Protein AF-A0A7V8ZD39-F1 (afdb_monomer)

Foldseek 3Di:
DDCVVPFDWDKDAPPPDCPPPPDNQKIKIKGKWFQDPPDKDKDKWFQFQAQWKKKWKAAPVRHTQWMDIQCQFDFDPPAWSLNDPPTDSPTPHGMGMAMEHLDDQDPDHDRNYIYQQADPVRHGRRMMMMMIMGGHQDPPDDNRRPMD

Secondary structure (DSSP, 8-state):
---TT--PPEEESTTT--SS---TTEEEEEEEE---TT-EEEEEEE--SEEEEEEEEEETTS-EEEEEEGGGPPPPTT---TTSTT--TT-S--EEEEEEESSPPPSSPPTTEEE-SB-TTSPBPS-EEEEEEEEEEPTT--TTSS--

Sequence (148 aa):
MDTTCAFSLTRFDTTTTNVLALDTSAVYWTGTYVPVPGTRIRIQGQFPHARYMSFNTYNTIGRPIDSIADFQIKPEGGSTNPFLPGANRRAASRNYTVFIEFGPKPAKPKPNTIYAGTSEDGSPSPAGIFWYRVYVPDAGGDRKGNVP

Solvent-accessible surface area (backbone atoms only — not comparable to full-atom values): 8485 Å² total; per-residue (Å²): 131,90,59,92,83,61,80,69,65,49,69,34,28,85,87,72,50,60,86,88,51,86,50,77,54,37,35,36,37,32,35,76,50,65,56,46,82,97,48,66,50,78,47,74,51,52,71,47,43,46,76,44,43,36,44,37,34,20,40,83,88,68,48,78,62,33,63,50,46,51,72,69,42,61,41,36,92,91,27,46,48,49,70,40,92,92,40,61,72,79,52,85,47,22,37,34,62,39,35,42,37,35,44,73,76,56,99,73,69,60,85,37,51,32,39,55,16,33,43,96,88,67,47,74,29,81,37,30,35,40,37,41,40,37,31,47,44,45,89,94,49,48,84,63,14,74,46,137

Radius of gyration: 15.7 Å; Cα contacts (8 Å, |Δi|>4): 317; chains: 1; bounding box: 40×35×40 Å

Nearest PDB structures (foldseek):
  8a19-assembly1_A  TM=5.327E-01  e=2.190E-01  synthetic construct
  3c12-assembly1_A-2  TM=4.960E-01  e=2.190E-01  Xanthomonas campestris pv. campestris
  6qfk-assembly1_A  TM=5.028E-01  e=2.782E-01  Bifidobacterium longum
  2zxq-assembly1_A  TM=4.626E-01  e=3.135E-01  Bifidobacterium longum
  6nob-assembly1_A  TM=7.000E-01  e=5.207E+00  Bifidobacterium adolescentis ATCC 15703

Structure (mmCIF, N/CA/C/O backbone):
data_AF-A0A7V8ZD39-F1
#
_entry.id   AF-A0A7V8ZD39-F1
#
loop_
_atom_site.group_PDB
_atom_site.id
_atom_site.type_symbol
_atom_site.label_atom_id
_atom_site.label_alt_id
_atom_site.label_comp_id
_atom_site.label_asym_id
_atom_site.label_entity_id
_atom_site.label_seq_id
_atom_site.pdbx_PDB_ins_code
_atom_site.Cartn_x
_atom_site.Cartn_y
_atom_site.Cartn_z
_atom_site.occupancy
_atom_site.B_iso_or_equiv
_atom_site.auth_seq_id
_atom_site.auth_comp_id
_atom_site.auth_asym_id
_atom_site.auth_atom_id
_atom_site.pdbx_PDB_model_num
ATOM 1 N N . MET A 1 1 ? -6.762 23.954 -11.016 1.00 46.41 1 MET A N 1
ATOM 2 C CA . MET A 1 1 ? -5.928 23.102 -10.143 1.00 46.41 1 MET A CA 1
ATOM 3 C C . MET A 1 1 ? -5.026 22.289 -11.048 1.00 46.41 1 MET A C 1
ATOM 5 O O . MET A 1 1 ? -5.530 21.758 -12.027 1.00 46.41 1 MET A O 1
ATOM 9 N N . ASP A 1 2 ? -3.726 22.269 -10.774 1.00 36.94 2 ASP A N 1
ATOM 10 C CA . ASP A 1 2 ? -2.759 21.471 -11.529 1.00 36.94 2 ASP A CA 1
ATOM 11 C C . ASP A 1 2 ? -2.952 19.983 -11.190 1.00 36.94 2 ASP A C 1
ATOM 13 O O . ASP A 1 2 ? -2.788 19.572 -10.042 1.00 36.94 2 ASP A O 1
ATOM 17 N N . THR A 1 3 ? -3.376 19.190 -12.175 1.00 47.12 3 THR A N 1
ATOM 18 C CA . THR A 1 3 ? -3.616 17.744 -12.051 1.00 47.12 3 THR A CA 1
ATOM 19 C C . THR A 1 3 ? -2.435 16.906 -12.540 1.00 47.12 3 THR A C 1
ATOM 21 O O . THR A 1 3 ? -2.563 15.689 -12.635 1.00 47.12 3 THR A O 1
ATOM 24 N N . THR A 1 4 ? -1.279 17.510 -12.832 1.00 48.75 4 THR A N 1
ATOM 25 C CA . THR A 1 4 ? -0.103 16.816 -13.398 1.00 48.75 4 THR A CA 1
ATOM 26 C C . THR A 1 4 ? 0.453 15.725 -12.469 1.00 48.75 4 THR A C 1
ATOM 28 O O . THR A 1 4 ? 1.072 14.772 -12.933 1.00 48.75 4 THR A O 1
ATOM 31 N N . CYS A 1 5 ? 0.151 15.798 -11.168 1.00 55.19 5 CYS A N 1
ATOM 32 C CA . CYS A 1 5 ? 0.469 14.767 -10.172 1.00 55.19 5 CYS A CA 1
ATOM 33 C C . CYS A 1 5 ? -0.779 14.075 -9.587 1.00 55.19 5 CYS A C 1
ATOM 35 O O . CYS A 1 5 ? -0.691 13.415 -8.550 1.00 55.19 5 CYS A O 1
ATOM 37 N N . ALA A 1 6 ? -1.953 14.239 -10.206 1.00 57.97 6 ALA A N 1
ATOM 38 C CA . ALA A 1 6 ? -3.180 13.606 -9.744 1.00 57.97 6 ALA A CA 1
ATOM 39 C C . ALA A 1 6 ? -3.239 12.152 -10.232 1.00 57.97 6 ALA A C 1
ATOM 41 O O . ALA A 1 6 ? -3.456 11.873 -11.411 1.00 57.97 6 ALA A O 1
ATOM 42 N N . PHE A 1 7 ? -3.071 11.210 -9.305 1.00 68.81 7 PHE A N 1
ATOM 43 C CA . PHE A 1 7 ? -3.338 9.800 -9.569 1.00 68.81 7 PHE A CA 1
ATOM 44 C C . PHE A 1 7 ? -4.848 9.572 -9.636 1.00 68.81 7 PHE A C 1
ATOM 46 O O . PHE A 1 7 ? -5.545 9.654 -8.625 1.00 68.81 7 PHE A O 1
ATOM 53 N N . SER A 1 8 ? -5.358 9.275 -10.830 1.00 75.88 8 SER A N 1
ATOM 54 C CA . SER A 1 8 ? -6.749 8.850 -10.985 1.00 75.88 8 SER A CA 1
ATOM 55 C C . SER A 1 8 ? -6.890 7.416 -10.490 1.00 75.88 8 SER A C 1
ATOM 57 O O . SER A 1 8 ? -6.257 6.506 -11.027 1.00 75.88 8 SER A O 1
ATOM 59 N N . LEU A 1 9 ? -7.708 7.221 -9.455 1.00 78.19 9 LEU A N 1
ATOM 60 C CA . LEU A 1 9 ? -8.005 5.898 -8.919 1.00 78.19 9 LEU A CA 1
ATOM 61 C C . LEU A 1 9 ? -9.371 5.434 -9.390 1.00 78.19 9 LEU A C 1
ATOM 63 O O . LEU A 1 9 ? -10.364 6.146 -9.258 1.00 78.19 9 LEU A O 1
ATOM 67 N N . THR A 1 10 ? -9.425 4.206 -9.884 1.00 79.44 10 THR A N 1
ATOM 68 C CA . THR A 1 10 ? -10.680 3.537 -10.214 1.00 79.44 10 THR A CA 1
ATOM 69 C C . THR A 1 10 ? -11.068 2.623 -9.058 1.00 79.44 10 THR A C 1
ATOM 71 O O . THR A 1 10 ? -10.248 1.831 -8.589 1.00 79.44 10 THR A O 1
ATOM 74 N N . ARG A 1 11 ? -12.310 2.752 -8.577 1.00 82.25 11 ARG A N 1
ATOM 75 C CA . ARG A 1 11 ? -12.865 1.914 -7.505 1.00 82.25 11 ARG A CA 1
ATOM 76 C C . ARG A 1 11 ? -13.585 0.704 -8.092 1.00 82.25 11 ARG A C 1
ATOM 78 O O . ARG A 1 11 ? -14.467 0.867 -8.936 1.00 82.25 11 ARG A O 1
ATOM 85 N N . PHE A 1 12 ? -13.279 -0.477 -7.572 1.00 73.19 12 PHE A N 1
ATOM 86 C CA . PHE A 1 12 ? -13.966 -1.725 -7.891 1.00 73.19 12 PHE A CA 1
ATOM 87 C C . PHE A 1 12 ? -14.572 -2.301 -6.611 1.00 73.19 12 PHE A C 1
ATOM 89 O O . PHE A 1 12 ? -13.871 -2.507 -5.620 1.00 73.19 12 PHE A O 1
ATOM 96 N N . ASP A 1 13 ? -15.882 -2.518 -6.629 1.00 69.19 13 ASP A N 1
ATOM 97 C CA . ASP A 1 13 ? -16.653 -3.207 -5.596 1.00 69.19 13 ASP A CA 1
ATOM 98 C C . ASP A 1 13 ? -17.953 -3.761 -6.216 1.00 69.19 13 ASP A C 1
ATOM 100 O O . ASP A 1 13 ? -18.180 -3.650 -7.425 1.00 69.19 13 ASP A O 1
ATOM 104 N N . THR A 1 14 ? -18.832 -4.338 -5.393 1.00 62.78 14 THR A N 1
ATOM 105 C CA . THR A 1 14 ? -20.135 -4.886 -5.820 1.00 62.78 14 THR A CA 1
ATOM 106 C C . THR A 1 14 ? -21.080 -3.877 -6.474 1.00 62.78 14 THR A C 1
ATOM 108 O O . THR A 1 14 ? -22.065 -4.282 -7.082 1.00 62.78 14 THR A O 1
ATOM 111 N N . THR A 1 15 ? -20.809 -2.579 -6.348 1.00 66.25 15 THR A N 1
ATOM 112 C CA . THR A 1 15 ? -21.666 -1.481 -6.810 1.00 66.25 15 THR A CA 1
ATOM 113 C C . THR A 1 15 ? -21.119 -0.723 -8.019 1.00 66.25 15 THR A C 1
ATOM 115 O O . THR A 1 15 ? -21.853 0.086 -8.579 1.00 66.25 15 THR A O 1
ATOM 118 N N . THR A 1 16 ? -19.864 -0.949 -8.430 1.00 60.72 16 THR A N 1
ATOM 119 C CA . THR A 1 16 ? -19.269 -0.298 -9.615 1.00 60.72 16 THR A CA 1
ATOM 120 C C . THR A 1 16 ? -19.026 -1.294 -10.745 1.00 60.72 16 THR A C 1
ATOM 122 O O . THR A 1 16 ? -19.772 -1.316 -11.718 1.00 60.72 16 THR A O 1
ATOM 125 N N . THR A 1 17 ? -18.006 -2.138 -10.601 1.00 56.44 17 THR A N 1
ATOM 126 C CA . THR A 1 17 ? -17.556 -3.107 -11.602 1.00 56.44 17 THR A CA 1
ATOM 127 C C . THR A 1 17 ? -16.949 -4.298 -10.865 1.00 56.44 17 THR A C 1
ATOM 129 O O . THR A 1 17 ? -15.872 -4.189 -10.285 1.00 56.44 17 THR A O 1
ATOM 132 N N . ASN A 1 18 ? -17.614 -5.452 -10.905 1.00 54.06 18 ASN A N 1
ATOM 133 C CA . ASN A 1 18 ? -17.139 -6.702 -10.303 1.00 54.06 18 ASN A CA 1
ATOM 134 C C . ASN A 1 18 ? -16.613 -7.666 -11.389 1.00 54.06 18 ASN A C 1
ATOM 136 O O . ASN A 1 18 ? -17.055 -8.801 -11.514 1.00 54.06 18 ASN A O 1
ATOM 140 N N . VAL A 1 19 ? -15.731 -7.186 -12.272 1.00 49.31 19 VAL A N 1
ATOM 141 C CA . VAL A 1 19 ? -15.277 -7.976 -13.442 1.00 49.31 19 VAL A CA 1
ATOM 142 C C . VAL A 1 19 ? -14.071 -8.871 -13.100 1.00 49.31 19 VAL A C 1
ATOM 144 O O . VAL A 1 19 ? -13.778 -9.811 -13.827 1.00 49.31 19 VAL A O 1
ATOM 147 N N . LEU A 1 20 ? -13.400 -8.633 -11.964 1.00 54.66 20 LEU A N 1
ATOM 148 C CA . LEU A 1 20 ? -12.228 -9.403 -11.501 1.00 54.66 20 LEU A CA 1
ATOM 149 C C . LEU A 1 20 ? -12.236 -9.687 -9.980 1.00 54.66 20 LEU A C 1
ATOM 151 O O . LEU A 1 20 ? -11.264 -10.215 -9.446 1.00 54.66 20 LEU A O 1
ATOM 155 N N . ALA A 1 21 ? -13.301 -9.306 -9.267 1.00 55.84 21 ALA A N 1
ATOM 156 C CA . ALA A 1 21 ? -13.297 -9.073 -7.822 1.00 55.84 21 ALA A CA 1
ATOM 157 C C . ALA A 1 21 ? -14.543 -9.666 -7.139 1.00 55.84 21 ALA A C 1
ATOM 159 O O . ALA A 1 21 ? -15.303 -8.960 -6.480 1.00 55.84 21 ALA A O 1
ATOM 160 N N . LEU A 1 22 ? -14.749 -10.977 -7.317 1.00 57.88 22 LEU A N 1
ATOM 161 C CA . LEU A 1 22 ? -15.941 -11.730 -6.885 1.00 57.88 22 LEU A CA 1
ATOM 162 C C . LEU A 1 22 ? -16.234 -11.657 -5.372 1.00 57.88 22 LEU A C 1
ATOM 164 O O . LEU A 1 22 ? -17.295 -12.093 -4.929 1.00 57.88 22 LEU A O 1
ATOM 168 N N . ASP A 1 23 ? -15.317 -11.105 -4.575 1.00 66.88 23 ASP A N 1
ATOM 169 C CA . ASP A 1 23 ? -15.503 -10.930 -3.143 1.00 66.88 23 ASP A CA 1
ATOM 170 C C . ASP A 1 23 ? -16.349 -9.690 -2.836 1.00 66.88 23 ASP A C 1
ATOM 172 O O . ASP A 1 23 ? -15.900 -8.544 -2.889 1.00 66.88 23 ASP A O 1
ATOM 176 N N . THR A 1 24 ? -17.596 -9.944 -2.447 1.00 71.69 24 THR A N 1
ATOM 177 C CA . THR A 1 24 ? -18.538 -8.908 -2.004 1.00 71.69 24 THR A CA 1
ATOM 178 C C . THR A 1 24 ? -18.109 -8.150 -0.747 1.00 71.69 24 THR A C 1
ATOM 180 O O . THR A 1 24 ? -18.657 -7.087 -0.455 1.00 71.69 24 THR A O 1
ATOM 183 N N . SER A 1 25 ? -17.138 -8.686 -0.008 1.00 79.56 25 SER A N 1
ATOM 184 C CA . SER A 1 25 ? -16.601 -8.120 1.225 1.00 79.56 25 SER A CA 1
ATOM 185 C C . SER A 1 25 ? -15.323 -7.308 1.009 1.00 79.56 25 SER A C 1
ATOM 187 O O . SER A 1 25 ? -14.716 -6.871 1.988 1.00 79.56 25 SER A O 1
ATOM 189 N N . ALA A 1 26 ? -14.909 -7.088 -0.240 1.00 82.38 26 ALA A N 1
ATOM 190 C CA . ALA A 1 26 ? -13.702 -6.351 -0.574 1.00 82.38 26 ALA A CA 1
ATOM 191 C C . ALA A 1 26 ? -13.998 -5.070 -1.361 1.00 82.38 26 ALA A C 1
ATOM 193 O O . ALA A 1 26 ? -14.900 -5.006 -2.198 1.00 82.38 26 ALA A O 1
ATOM 194 N N . VAL A 1 27 ? -13.191 -4.046 -1.101 1.00 86.56 27 VAL A N 1
ATOM 195 C CA . VAL A 1 27 ? -13.160 -2.803 -1.869 1.00 86.56 27 VAL A CA 1
ATOM 196 C C . VAL A 1 27 ? -11.749 -2.609 -2.391 1.00 86.56 27 VAL A C 1
ATOM 198 O O . VAL A 1 27 ? -10.768 -2.724 -1.649 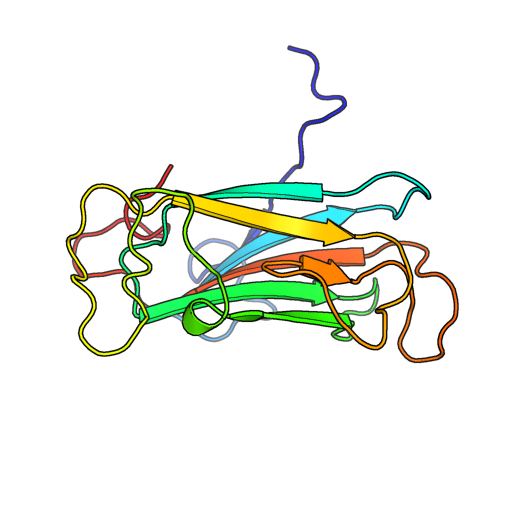1.00 86.56 27 VAL A O 1
ATOM 201 N N . TYR A 1 28 ? -11.655 -2.316 -3.683 1.00 87.06 28 TYR A N 1
ATOM 202 C CA . TYR A 1 28 ? -10.392 -2.134 -4.374 1.00 87.06 28 TYR A CA 1
ATOM 203 C C . TYR A 1 28 ? -10.308 -0.729 -4.954 1.00 87.06 28 TYR A C 1
ATOM 205 O O . TYR A 1 28 ? -11.260 -0.234 -5.558 1.00 87.06 28 TYR A O 1
ATOM 213 N N . TRP A 1 29 ? -9.133 -0.123 -4.840 1.00 90.38 29 TRP A N 1
ATOM 214 C CA . TRP A 1 29 ? -8.753 1.056 -5.607 1.00 90.38 29 TRP A CA 1
ATOM 215 C C . TRP A 1 29 ? -7.523 0.733 -6.422 1.00 90.38 29 TRP A C 1
ATOM 217 O O . TRP A 1 29 ? -6.585 0.118 -5.920 1.00 90.38 29 TRP A O 1
ATOM 227 N N . THR A 1 30 ? -7.508 1.164 -7.673 1.00 90.19 30 THR A N 1
ATOM 228 C CA . THR A 1 30 ? -6.376 0.917 -8.557 1.00 90.19 30 THR A CA 1
ATOM 229 C C . THR A 1 30 ? -6.029 2.137 -9.385 1.00 90.19 30 THR A C 1
ATOM 231 O O . THR A 1 30 ? -6.907 2.913 -9.759 1.00 90.19 30 THR A O 1
ATOM 234 N N . GLY A 1 31 ? -4.742 2.291 -9.668 1.00 89.75 31 GLY A N 1
ATOM 235 C CA . GLY A 1 31 ? -4.219 3.275 -10.601 1.00 89.75 31 GLY A CA 1
ATOM 236 C C . GLY A 1 31 ? -3.079 2.677 -11.415 1.00 89.75 31 GLY A C 1
ATOM 237 O O . GLY A 1 31 ? -2.387 1.756 -10.974 1.00 89.75 31 GLY A O 1
ATOM 238 N N . THR A 1 32 ? -2.880 3.206 -12.614 1.00 91.25 32 THR A N 1
ATOM 239 C CA . THR A 1 32 ? -1.766 2.841 -13.494 1.00 91.25 32 THR A CA 1
ATOM 240 C C . THR A 1 32 ? -0.587 3.780 -13.280 1.00 91.25 32 THR A C 1
ATOM 242 O O . THR A 1 32 ? -0.784 4.964 -13.015 1.00 91.25 32 THR A O 1
ATOM 245 N N . TYR A 1 33 ? 0.635 3.287 -13.448 1.00 90.62 33 TYR A N 1
ATOM 246 C CA . TYR A 1 33 ? 1.851 4.096 -13.395 1.00 90.62 33 TYR A CA 1
ATOM 247 C C . TYR A 1 33 ? 2.831 3.707 -14.502 1.00 90.62 33 TYR A C 1
ATOM 249 O O . TYR A 1 33 ? 2.844 2.570 -14.975 1.00 90.62 33 TYR A O 1
ATOM 257 N N . VAL A 1 34 ? 3.693 4.656 -14.862 1.00 90.81 34 VAL A N 1
ATOM 258 C CA . VAL A 1 34 ? 4.884 4.423 -15.684 1.00 90.81 34 VAL A CA 1
ATOM 259 C C . VAL A 1 34 ? 6.110 4.571 -14.778 1.00 90.81 34 VAL A C 1
ATOM 261 O O . VAL A 1 34 ? 6.286 5.642 -14.190 1.00 90.81 34 VAL A O 1
ATOM 264 N N . PRO A 1 35 ? 6.936 3.523 -14.612 1.00 88.56 35 PRO A N 1
ATOM 265 C CA . PRO A 1 35 ? 8.161 3.597 -13.826 1.00 88.56 35 PRO A CA 1
ATOM 266 C C . PRO A 1 35 ? 9.163 4.571 -14.453 1.00 88.56 35 PRO A C 1
ATOM 268 O O . PRO A 1 35 ? 9.735 4.292 -15.503 1.00 88.56 35 PRO A O 1
ATOM 271 N N . VAL A 1 36 ? 9.403 5.711 -13.805 1.00 86.94 36 VAL A N 1
ATOM 272 C CA . VAL A 1 36 ? 10.458 6.648 -14.220 1.00 86.94 36 VAL A CA 1
ATOM 273 C C . VAL A 1 36 ? 11.668 6.463 -13.299 1.00 86.94 36 VAL A C 1
ATOM 275 O O . VAL A 1 36 ? 11.513 6.615 -12.080 1.00 86.94 36 VAL A O 1
ATOM 278 N N . PRO A 1 37 ? 12.868 6.145 -13.827 1.00 80.44 37 PRO A N 1
ATOM 279 C CA . PRO A 1 37 ? 14.069 5.980 -13.013 1.00 80.44 37 PRO A CA 1
ATOM 280 C C . PRO A 1 37 ? 14.326 7.183 -12.096 1.00 80.44 37 PRO A C 1
ATOM 282 O O . PRO A 1 37 ? 14.193 8.332 -12.506 1.00 80.44 37 PRO A O 1
ATOM 285 N N . GLY A 1 38 ? 14.682 6.918 -10.837 1.00 84.25 38 GLY A N 1
ATOM 286 C CA . GLY A 1 38 ? 14.905 7.959 -9.823 1.00 84.25 38 GLY A CA 1
ATOM 287 C C . GLY A 1 38 ? 13.632 8.518 -9.174 1.00 84.25 38 GLY A C 1
ATOM 288 O O . GLY A 1 38 ? 13.732 9.315 -8.242 1.00 84.25 38 GLY A O 1
ATOM 289 N N . THR A 1 39 ? 12.447 8.084 -9.609 1.00 91.56 39 THR A N 1
ATOM 290 C CA . THR A 1 39 ? 11.165 8.448 -8.988 1.00 91.56 39 THR A CA 1
ATOM 291 C C . THR A 1 39 ? 10.563 7.282 -8.204 1.00 91.56 39 THR A C 1
ATOM 293 O O . THR A 1 39 ? 11.002 6.134 -8.308 1.00 91.56 39 THR A O 1
ATOM 296 N N . ARG A 1 40 ? 9.546 7.589 -7.395 1.00 94.25 40 ARG A N 1
ATOM 297 C CA . ARG A 1 40 ? 8.786 6.620 -6.602 1.00 94.25 40 ARG A CA 1
ATOM 298 C C . ARG A 1 40 ? 7.386 7.142 -6.324 1.00 94.25 40 ARG A C 1
ATOM 300 O O . ARG A 1 40 ? 7.174 8.355 -6.300 1.00 94.25 40 ARG A O 1
ATOM 307 N N . ILE A 1 41 ? 6.465 6.241 -6.003 1.00 94.44 41 ILE A N 1
ATOM 308 C CA . ILE A 1 41 ? 5.162 6.613 -5.442 1.00 94.44 41 ILE A CA 1
ATOM 309 C C . ILE A 1 41 ? 5.268 6.561 -3.917 1.00 94.44 41 ILE A C 1
ATOM 311 O O . ILE A 1 41 ? 5.717 5.563 -3.354 1.00 94.44 41 ILE A O 1
ATOM 315 N N . ARG A 1 42 ? 4.847 7.636 -3.244 1.00 95.81 42 ARG A N 1
ATOM 316 C CA . ARG A 1 42 ? 4.677 7.687 -1.786 1.00 95.81 42 ARG A CA 1
ATOM 317 C C . ARG A 1 42 ? 3.188 7.653 -1.468 1.00 95.81 42 ARG A C 1
ATOM 319 O O . ARG A 1 42 ? 2.458 8.548 -1.875 1.00 95.81 42 ARG A O 1
ATOM 326 N N . ILE A 1 43 ? 2.767 6.656 -0.704 1.00 95.38 43 ILE A N 1
ATOM 327 C CA . ILE A 1 43 ? 1.388 6.480 -0.257 1.00 95.38 43 ILE A CA 1
ATOM 328 C C . ILE A 1 43 ? 1.348 6.776 1.236 1.00 95.38 43 ILE A C 1
ATOM 330 O O . ILE A 1 43 ? 2.015 6.101 2.018 1.00 95.38 43 ILE A O 1
ATOM 334 N N . GLN A 1 44 ? 0.580 7.786 1.627 1.00 96.19 44 GLN A N 1
ATOM 335 C CA . GLN A 1 44 ? 0.350 8.130 3.027 1.00 96.19 44 GLN A CA 1
ATOM 336 C C . GLN A 1 44 ? -1.114 7.892 3.355 1.00 96.19 44 GLN A C 1
ATOM 338 O O . GLN A 1 44 ? -1.986 8.210 2.548 1.00 96.19 44 GLN A O 1
ATOM 343 N N . GLY A 1 45 ? -1.377 7.334 4.526 1.00 95.06 45 GLY A N 1
ATOM 344 C CA . GLY A 1 45 ? -2.737 7.037 4.937 1.00 95.06 45 GLY A CA 1
ATOM 345 C C . GLY A 1 45 ? -2.825 6.639 6.396 1.00 95.06 45 GLY A C 1
ATOM 346 O O . GLY A 1 45 ? -1.844 6.685 7.141 1.00 95.06 45 GLY A O 1
ATOM 347 N N . GLN A 1 46 ? -4.027 6.239 6.786 1.00 97.31 46 GLN A N 1
ATOM 348 C CA . GLN A 1 46 ? -4.309 5.661 8.089 1.00 97.31 46 GLN A CA 1
ATOM 349 C C . GLN A 1 46 ? -4.715 4.208 7.913 1.00 97.31 46 GLN A C 1
ATOM 351 O O . GLN A 1 46 ? -5.431 3.878 6.969 1.00 97.31 46 GLN A O 1
ATOM 356 N N . PHE A 1 47 ? -4.272 3.341 8.823 1.00 97.50 47 PHE A N 1
ATOM 357 C CA . PHE A 1 47 ? -4.740 1.960 8.855 1.00 97.50 47 PHE A CA 1
ATOM 358 C C . PHE A 1 47 ? -6.270 1.947 8.987 1.00 97.50 47 PHE A C 1
ATOM 360 O O . PHE A 1 47 ? -6.792 2.526 9.949 1.00 97.50 47 PHE A O 1
ATOM 367 N N . PRO A 1 48 ? -6.991 1.307 8.051 1.00 96.12 48 PRO A N 1
ATOM 368 C CA . PRO A 1 48 ? -8.440 1.302 8.065 1.00 96.12 48 PRO A CA 1
ATOM 369 C C . PRO A 1 48 ? -8.970 0.459 9.221 1.00 96.12 48 PRO A C 1
ATOM 371 O O . PRO A 1 48 ? -8.345 -0.503 9.676 1.00 96.12 48 PRO A O 1
ATOM 374 N N . HIS A 1 49 ? -10.179 0.784 9.662 1.00 94.75 49 HIS A N 1
ATOM 375 C CA . HIS A 1 49 ? -10.984 -0.110 10.482 1.00 94.75 49 HIS A CA 1
ATOM 376 C C . HIS A 1 49 ? -11.510 -1.256 9.621 1.00 94.75 49 HIS A C 1
ATOM 378 O O . HIS A 1 49 ? -12.620 -1.188 9.099 1.00 94.75 49 HIS A O 1
ATOM 384 N N . ALA A 1 50 ? -10.683 -2.278 9.427 1.00 94.12 50 ALA A N 1
ATOM 385 C CA . ALA A 1 50 ? -10.997 -3.411 8.570 1.00 94.12 50 ALA A CA 1
ATOM 386 C C . ALA A 1 50 ? -10.410 -4.713 9.124 1.00 94.12 50 ALA A C 1
ATOM 388 O O . ALA A 1 50 ? -9.670 -4.717 10.119 1.00 94.12 50 ALA A O 1
ATOM 389 N N . ARG A 1 51 ? -10.758 -5.839 8.499 1.00 94.00 51 ARG A N 1
ATOM 390 C CA . ARG A 1 51 ? -10.168 -7.141 8.824 1.00 94.00 51 ARG A CA 1
ATOM 391 C C . ARG A 1 51 ? -8.829 -7.362 8.130 1.00 94.00 51 ARG A C 1
ATOM 393 O O . ARG A 1 51 ? -7.997 -8.068 8.689 1.00 94.00 51 ARG A O 1
ATOM 400 N N . TYR A 1 52 ? -8.635 -6.764 6.956 1.00 94.88 52 TYR A N 1
ATOM 401 C CA . TYR A 1 52 ? -7.381 -6.846 6.212 1.00 94.88 52 TYR A CA 1
ATOM 402 C C . TYR A 1 52 ? -7.210 -5.664 5.249 1.00 94.88 52 TYR A C 1
ATOM 404 O O . TYR A 1 52 ? -8.194 -5.175 4.682 1.00 94.88 52 TYR A O 1
ATOM 412 N N . MET A 1 53 ? -5.965 -5.240 5.028 1.00 96.44 53 MET A N 1
ATOM 413 C CA . MET A 1 53 ? -5.590 -4.361 3.921 1.00 96.44 53 MET A CA 1
ATOM 414 C C . MET A 1 53 ? -4.258 -4.752 3.269 1.00 96.44 53 MET A C 1
ATOM 416 O O . MET A 1 53 ? -3.363 -5.314 3.905 1.00 96.44 53 MET A O 1
ATOM 420 N N . SER A 1 54 ? -4.089 -4.386 1.997 1.00 97.50 54 SER A N 1
ATOM 421 C CA . SER A 1 54 ? -2.819 -4.574 1.293 1.00 97.50 54 SER A CA 1
ATOM 422 C C . SER A 1 54 ? -2.582 -3.568 0.175 1.00 97.50 54 SER A C 1
ATOM 424 O O . SER A 1 54 ? -3.521 -3.001 -0.392 1.00 97.50 54 SER A O 1
ATOM 426 N N . PHE A 1 55 ? -1.305 -3.403 -0.170 1.00 97.69 55 PHE A N 1
ATOM 427 C CA . PHE A 1 55 ? -0.874 -2.796 -1.423 1.00 97.69 55 PHE A CA 1
ATOM 428 C C . PHE A 1 55 ? -0.215 -3.846 -2.306 1.00 97.69 55 PHE A C 1
ATOM 430 O O . PHE A 1 55 ? 0.646 -4.598 -1.848 1.00 97.69 55 PHE A O 1
ATOM 437 N N . ASN A 1 56 ? -0.596 -3.879 -3.577 1.00 96.06 56 ASN A N 1
ATOM 438 C CA . ASN A 1 56 ? -0.103 -4.849 -4.546 1.00 96.06 56 ASN A CA 1
ATOM 439 C C . ASN A 1 56 ? 0.259 -4.133 -5.845 1.00 96.06 56 ASN A C 1
ATOM 441 O O . ASN A 1 56 ? -0.454 -3.225 -6.270 1.00 96.06 56 ASN A O 1
ATOM 445 N N . THR A 1 57 ? 1.325 -4.569 -6.501 1.00 94.75 57 THR A N 1
ATOM 446 C CA . THR A 1 57 ? 1.696 -4.121 -7.844 1.00 94.75 57 THR A CA 1
ATOM 447 C C . THR A 1 57 ? 1.581 -5.265 -8.833 1.00 94.75 57 THR A C 1
ATOM 449 O O . THR A 1 57 ? 1.837 -6.427 -8.516 1.00 94.75 57 THR A O 1
ATOM 452 N N . TYR A 1 58 ? 1.179 -4.914 -10.044 1.00 91.69 58 TYR A N 1
ATOM 453 C CA . TYR A 1 58 ? 0.984 -5.815 -11.164 1.00 91.69 58 TYR A CA 1
ATOM 454 C C . TYR A 1 58 ? 1.636 -5.223 -12.409 1.00 91.69 58 TYR A C 1
ATOM 456 O O . TYR A 1 58 ? 1.704 -4.000 -12.558 1.00 91.69 58 TYR A O 1
ATOM 464 N N . ASN A 1 59 ? 2.082 -6.078 -13.323 1.00 89.12 59 ASN A N 1
ATOM 465 C CA . ASN A 1 59 ? 2.420 -5.633 -14.672 1.00 89.12 59 ASN A CA 1
ATOM 466 C C . ASN A 1 59 ? 1.138 -5.373 -15.491 1.00 89.12 59 ASN A C 1
ATOM 468 O O . ASN A 1 59 ? 0.019 -5.626 -15.037 1.00 89.12 59 ASN A O 1
ATOM 472 N N . THR A 1 60 ? 1.288 -4.865 -16.713 1.00 85.31 60 THR A N 1
ATOM 473 C CA . THR A 1 60 ? 0.160 -4.471 -17.579 1.00 85.31 60 THR A CA 1
ATOM 474 C C . THR A 1 60 ? -0.764 -5.616 -17.995 1.00 85.31 60 THR A C 1
ATOM 476 O O . THR A 1 60 ? -1.912 -5.359 -18.341 1.00 85.31 60 THR A O 1
ATOM 479 N N . ILE A 1 61 ? -0.301 -6.868 -17.932 1.00 85.12 61 ILE A N 1
ATOM 480 C CA . ILE A 1 61 ? -1.112 -8.062 -18.222 1.00 85.12 61 ILE A CA 1
ATOM 481 C C . ILE A 1 61 ? -1.701 -8.702 -16.954 1.00 85.12 61 ILE A C 1
ATOM 483 O O . ILE A 1 61 ? -2.238 -9.805 -17.010 1.00 85.12 61 ILE A O 1
ATOM 487 N N . GLY A 1 62 ? -1.590 -8.036 -15.800 1.00 84.44 62 GLY A N 1
ATOM 488 C CA . GLY A 1 62 ? -2.196 -8.476 -14.544 1.00 84.44 62 GLY A CA 1
ATOM 489 C C . GLY A 1 62 ? -1.411 -9.542 -13.777 1.00 84.44 62 GLY A C 1
ATOM 490 O O . GLY A 1 62 ? -1.970 -10.158 -12.869 1.00 84.44 62 GLY A O 1
ATOM 491 N N . ARG A 1 63 ? -0.124 -9.769 -14.078 1.00 87.56 63 ARG A N 1
ATOM 492 C CA . ARG A 1 63 ? 0.732 -10.639 -13.250 1.00 87.56 63 ARG A CA 1
ATOM 493 C C . ARG A 1 63 ? 1.260 -9.882 -12.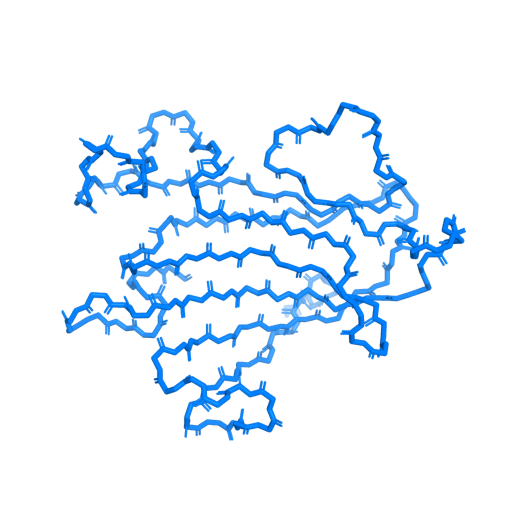031 1.00 87.56 63 ARG A C 1
ATOM 495 O O . ARG A 1 63 ? 1.684 -8.736 -12.191 1.00 87.56 63 ARG A O 1
ATOM 502 N N . PRO A 1 64 ? 1.236 -10.486 -10.831 1.00 89.88 64 PRO A N 1
ATOM 503 C CA . PRO A 1 64 ? 1.731 -9.842 -9.619 1.00 89.88 64 PRO A CA 1
ATOM 504 C C . PRO A 1 64 ? 3.242 -9.598 -9.704 1.00 89.88 64 PRO A C 1
ATOM 506 O O . PRO A 1 64 ? 3.976 -10.452 -10.193 1.00 89.88 64 PRO A O 1
ATOM 509 N N . ILE A 1 65 ? 3.695 -8.445 -9.208 1.00 92.38 65 ILE A N 1
ATOM 510 C CA . ILE A 1 65 ? 5.118 -8.090 -9.101 1.00 92.38 65 ILE A CA 1
ATOM 511 C C . ILE A 1 65 ? 5.556 -8.118 -7.635 1.00 92.38 65 ILE A C 1
ATOM 513 O O . ILE A 1 65 ? 6.467 -8.856 -7.270 1.00 92.38 65 ILE A O 1
ATOM 517 N N . ASP A 1 66 ? 4.908 -7.327 -6.777 1.00 95.06 66 ASP A N 1
ATOM 518 C CA . ASP A 1 66 ? 5.233 -7.266 -5.353 1.00 95.06 66 ASP A CA 1
ATOM 519 C C . ASP A 1 66 ? 4.007 -6.865 -4.522 1.00 95.06 66 ASP A C 1
ATOM 521 O O . ASP A 1 66 ? 2.992 -6.391 -5.045 1.00 95.06 66 ASP A O 1
ATOM 525 N N . SER A 1 67 ? 4.067 -7.085 -3.211 1.00 96.62 67 SER A N 1
ATOM 526 C CA . SER A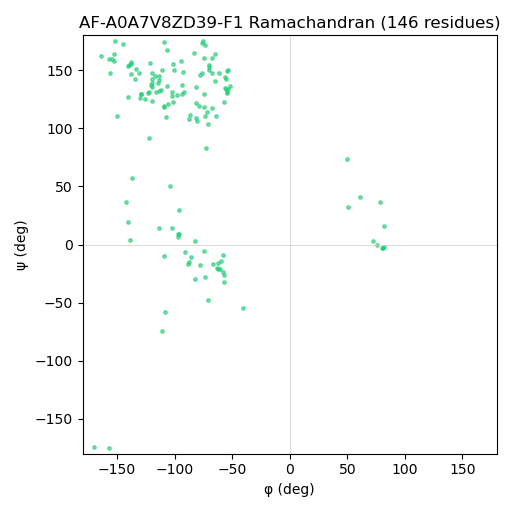 1 67 ? 2.977 -6.714 -2.309 1.00 96.62 67 SER A CA 1
ATOM 527 C C . SER A 1 67 ? 3.432 -6.523 -0.869 1.00 96.62 67 SER A C 1
ATOM 529 O O . SER A 1 67 ? 4.474 -7.030 -0.454 1.00 96.62 67 SER A O 1
ATOM 531 N N . ILE A 1 68 ? 2.625 -5.793 -0.105 1.00 98.44 68 ILE A N 1
ATOM 532 C CA . ILE A 1 68 ? 2.783 -5.630 1.337 1.00 98.44 68 ILE A CA 1
ATOM 533 C C . ILE A 1 68 ? 1.408 -5.653 2.013 1.00 98.44 68 ILE A C 1
ATOM 535 O O . ILE A 1 68 ? 0.496 -4.921 1.619 1.00 98.44 68 ILE A O 1
ATOM 539 N N . ALA A 1 69 ? 1.259 -6.518 3.015 1.00 98.31 69 ALA A N 1
ATOM 540 C CA . ALA A 1 69 ? 0.054 -6.648 3.830 1.00 98.31 69 ALA A CA 1
ATOM 541 C C . ALA A 1 69 ? 0.140 -5.808 5.112 1.00 98.31 69 ALA A C 1
ATOM 543 O O . ALA A 1 69 ? 1.232 -5.493 5.586 1.00 98.31 69 ALA A O 1
ATOM 544 N N . ASP A 1 70 ? -1.015 -5.485 5.694 1.00 98.19 70 ASP A N 1
ATOM 545 C CA . ASP A 1 70 ? -1.158 -4.692 6.920 1.00 98.19 70 ASP A CA 1
ATOM 546 C C . ASP A 1 70 ? -0.140 -4.998 8.030 1.00 98.19 70 ASP A C 1
ATOM 548 O O . ASP A 1 70 ? 0.556 -4.093 8.487 1.00 98.19 70 ASP A O 1
ATOM 552 N N . PHE A 1 71 ? -0.012 -6.254 8.452 1.00 97.69 71 PHE A N 1
ATOM 553 C CA . PHE A 1 71 ? 0.842 -6.678 9.561 1.00 97.69 71 PHE A CA 1
ATOM 554 C C . PHE A 1 71 ? 2.339 -6.502 9.265 1.00 97.69 71 PHE A C 1
ATOM 556 O O . PHE A 1 71 ? 3.154 -6.506 10.185 1.00 97.69 71 PHE A O 1
ATOM 563 N N . GLN A 1 72 ? 2.711 -6.335 7.992 1.00 98.44 72 GLN A N 1
ATOM 564 C CA . GLN A 1 72 ? 4.083 -6.066 7.560 1.00 98.44 72 GLN A CA 1
ATOM 565 C C . GLN A 1 72 ? 4.406 -4.565 7.548 1.00 98.44 72 GLN A C 1
ATOM 567 O O . GLN A 1 72 ? 5.579 -4.192 7.497 1.00 98.44 72 GLN A O 1
ATOM 572 N N . ILE A 1 73 ? 3.391 -3.693 7.577 1.00 98.69 73 ILE A N 1
ATOM 573 C CA . ILE A 1 73 ? 3.573 -2.242 7.526 1.00 98.69 73 ILE A CA 1
ATOM 574 C C . ILE A 1 73 ? 3.913 -1.731 8.923 1.00 98.69 73 ILE A C 1
ATOM 576 O O . ILE A 1 73 ? 3.144 -1.845 9.880 1.00 98.69 73 ILE A O 1
ATOM 580 N N . LYS A 1 74 ? 5.069 -1.087 9.040 1.00 98.38 74 LYS A N 1
ATOM 581 C CA . LYS A 1 74 ? 5.451 -0.359 10.244 1.00 98.38 74 LYS A CA 1
ATOM 582 C C . LYS A 1 74 ? 4.660 0.957 10.324 1.00 98.38 74 LYS A C 1
ATOM 584 O O . LYS A 1 74 ? 4.676 1.710 9.346 1.00 98.38 74 LYS A O 1
ATOM 589 N N . PRO A 1 75 ? 4.002 1.273 11.453 1.00 98.12 75 PRO A N 1
ATOM 590 C CA . PRO A 1 75 ? 3.326 2.556 11.617 1.00 98.12 75 PRO A CA 1
ATOM 591 C C . PRO A 1 75 ? 4.338 3.710 11.671 1.00 98.12 75 PRO A C 1
ATOM 593 O O . PRO A 1 75 ? 5.522 3.516 11.967 1.00 98.12 75 PRO A O 1
ATOM 596 N N . GLU A 1 76 ? 3.867 4.927 11.411 1.00 98.12 76 GLU A N 1
ATOM 597 C CA . GLU A 1 76 ? 4.642 6.142 11.672 1.00 98.12 76 GLU A 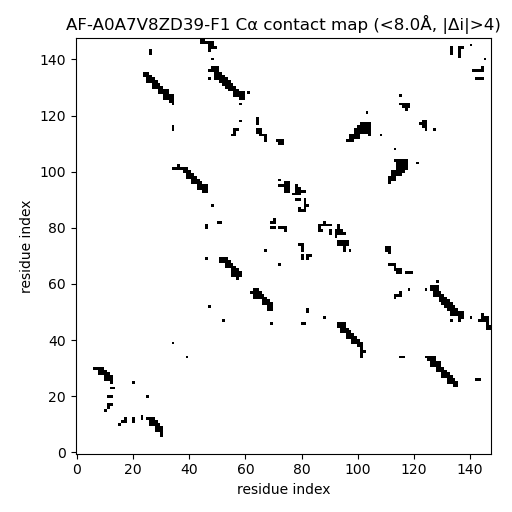CA 1
ATOM 598 C C . GLU A 1 76 ? 4.906 6.334 13.176 1.00 98.12 76 GLU A C 1
ATOM 600 O O . GLU A 1 76 ? 4.269 5.714 14.031 1.00 98.12 76 GLU A O 1
ATOM 605 N N . GLY A 1 77 ? 5.865 7.201 13.515 1.00 97.44 77 GLY A N 1
ATOM 606 C CA . GLY A 1 77 ? 6.194 7.509 14.909 1.00 97.44 77 GLY A CA 1
ATOM 607 C C . GLY A 1 77 ? 4.962 7.967 15.696 1.00 97.44 77 GLY A C 1
ATOM 608 O O . GLY A 1 77 ? 4.196 8.806 15.228 1.00 97.44 77 GLY A O 1
ATOM 609 N N . GLY A 1 78 ? 4.744 7.382 16.877 1.00 96.62 78 GLY A N 1
ATOM 610 C CA . GLY A 1 78 ? 3.567 7.666 17.708 1.00 96.62 78 GLY A CA 1
ATOM 611 C C . GLY A 1 78 ? 2.244 7.084 17.188 1.00 96.62 78 GLY A C 1
ATOM 612 O O . GLY A 1 78 ? 1.205 7.315 17.802 1.00 96.62 78 GLY A O 1
ATOM 613 N N . SER A 1 79 ? 2.256 6.326 16.086 1.00 97.94 79 SER A N 1
ATOM 614 C CA . SER A 1 79 ? 1.083 5.624 15.559 1.00 97.94 79 SER A CA 1
ATOM 615 C C . SER A 1 79 ? 1.100 4.133 15.904 1.00 97.94 79 SER A C 1
ATOM 617 O O . SER A 1 79 ? 2.149 3.529 16.121 1.00 97.94 79 SER A O 1
ATOM 619 N N . THR A 1 80 ? -0.082 3.522 15.938 1.00 98.00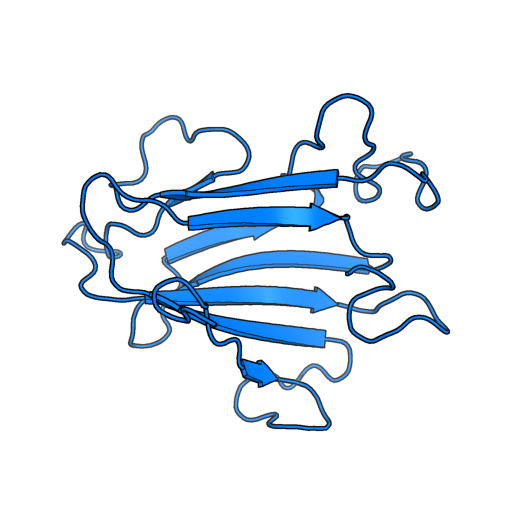 80 THR A N 1
ATOM 620 C CA . THR A 1 80 ? -0.281 2.086 16.174 1.00 98.00 80 THR A CA 1
ATOM 621 C C . THR A 1 80 ? -0.671 1.393 14.873 1.00 98.00 80 THR A C 1
ATOM 623 O O . THR A 1 80 ? -1.527 1.895 14.147 1.00 98.00 80 THR A O 1
ATOM 626 N N . ASN A 1 81 ? -0.090 0.223 14.596 1.00 98.12 81 ASN A N 1
ATOM 627 C CA . ASN A 1 81 ? -0.630 -0.692 13.592 1.00 98.12 81 ASN A CA 1
ATOM 628 C C . ASN A 1 81 ? -1.677 -1.600 14.274 1.00 98.12 81 ASN A C 1
ATOM 630 O O . ASN A 1 81 ? -1.289 -2.458 15.070 1.00 98.12 81 ASN A O 1
ATOM 634 N N . PRO A 1 82 ? -2.986 -1.423 14.002 1.00 97.19 82 PRO A N 1
ATOM 635 C CA . PRO A 1 82 ? -4.059 -2.170 14.661 1.00 97.19 82 PRO A CA 1
ATOM 636 C C . PRO A 1 82 ? -4.186 -3.628 14.187 1.00 97.19 82 PRO A C 1
ATOM 638 O O . PRO A 1 82 ? -5.010 -4.362 14.730 1.00 97.19 82 PRO A O 1
ATOM 641 N N . PHE A 1 83 ? -3.415 -4.040 13.177 1.00 97.38 83 PHE A N 1
ATOM 642 C CA . PHE A 1 83 ? -3.431 -5.393 12.614 1.00 97.38 83 PHE A CA 1
ATOM 643 C C . PHE A 1 83 ? -2.428 -6.338 13.287 1.00 97.38 83 PHE A C 1
ATOM 645 O O . PHE A 1 83 ? -2.436 -7.538 13.025 1.00 97.38 83 PHE A O 1
ATOM 652 N N . LEU A 1 84 ? -1.577 -5.823 14.181 1.00 97.25 84 LEU A N 1
ATOM 653 C CA . LEU A 1 84 ? -0.676 -6.657 14.970 1.00 97.25 84 LEU A CA 1
ATOM 654 C C . LEU A 1 84 ? -1.423 -7.343 16.130 1.00 97.25 84 LEU A C 1
ATOM 656 O O . LEU A 1 84 ? -2.317 -6.736 16.730 1.00 97.25 84 LEU A O 1
ATOM 660 N N . PRO A 1 85 ? -1.046 -8.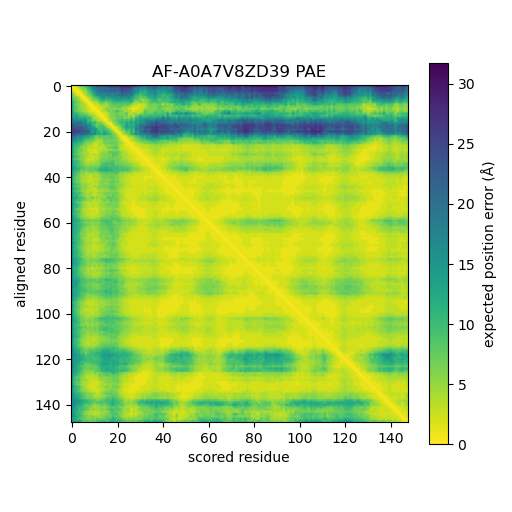580 16.506 1.00 95.38 85 PRO A N 1
ATOM 661 C CA . PRO A 1 85 ? -1.626 -9.258 17.662 1.00 95.38 85 PRO A CA 1
ATOM 662 C C . PRO A 1 85 ? -1.525 -8.410 18.938 1.00 95.38 85 PRO A C 1
ATOM 664 O O . PRO A 1 85 ? -0.461 -7.893 1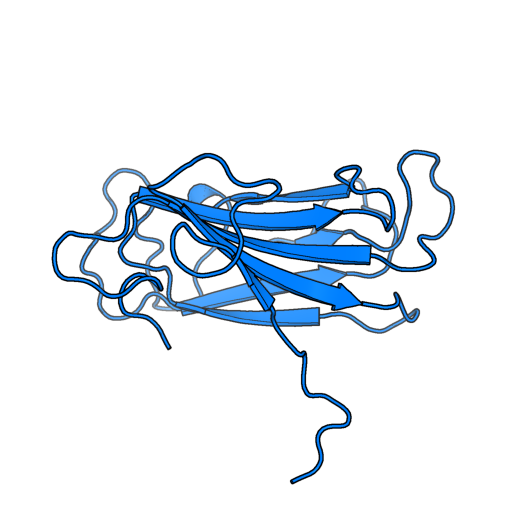9.269 1.00 95.38 85 PRO A O 1
ATOM 667 N N . GLY A 1 86 ? -2.643 -8.262 19.653 1.00 94.00 86 GLY A N 1
ATOM 668 C CA . GLY A 1 86 ? -2.713 -7.491 20.900 1.00 94.00 86 GLY A CA 1
ATOM 669 C C . GLY A 1 86 ? -2.718 -5.965 20.736 1.00 94.00 86 GLY A C 1
ATOM 670 O O . GLY A 1 86 ? -2.810 -5.255 21.736 1.00 94.00 86 GLY A O 1
ATOM 671 N N . ALA A 1 87 ? -2.652 -5.436 19.510 1.00 94.94 87 ALA A N 1
ATOM 672 C CA . ALA A 1 87 ? -2.716 -3.998 19.278 1.00 94.94 87 ALA A CA 1
ATOM 673 C C . ALA A 1 87 ? -4.114 -3.424 19.564 1.00 94.94 87 ALA A C 1
ATOM 675 O O . ALA A 1 87 ? -5.148 -4.065 19.357 1.00 94.94 87 ALA A O 1
ATOM 676 N N . ASN A 1 88 ? -4.158 -2.159 19.987 1.00 94.38 88 ASN A N 1
ATOM 677 C CA . ASN A 1 88 ? -5.418 -1.445 20.155 1.00 94.38 88 ASN A CA 1
ATOM 678 C C . ASN A 1 88 ? -6.045 -1.130 18.782 1.00 94.38 88 ASN A C 1
ATOM 680 O O . ASN A 1 88 ? -5.649 -0.170 18.117 1.00 94.38 88 ASN A O 1
ATOM 684 N N . ARG A 1 89 ? -7.081 -1.887 18.389 1.00 90.69 89 ARG A N 1
ATOM 685 C CA . ARG A 1 89 ? -7.845 -1.648 17.145 1.00 90.69 89 ARG A CA 1
ATOM 686 C C . ARG A 1 89 ? -8.473 -0.254 17.054 1.00 90.69 89 ARG A C 1
ATOM 688 O O . ARG A 1 89 ? -8.747 0.220 15.954 1.00 90.69 89 ARG A O 1
ATOM 695 N N . ARG A 1 90 ? -8.702 0.404 18.193 1.00 90.38 90 ARG A N 1
ATOM 696 C CA . ARG A 1 90 ? -9.313 1.737 18.301 1.00 90.38 90 ARG A CA 1
ATOM 697 C C . ARG A 1 90 ? -8.293 2.846 18.564 1.00 90.38 90 ARG A C 1
ATOM 699 O O . ARG A 1 90 ? -8.686 3.933 18.974 1.00 90.38 90 ARG A O 1
ATOM 706 N N . ALA A 1 91 ? -6.997 2.585 18.379 1.00 94.31 91 ALA A N 1
ATOM 707 C CA . ALA A 1 91 ? -5.982 3.625 18.509 1.00 94.31 91 ALA A CA 1
ATOM 708 C C . ALA A 1 91 ? -6.334 4.831 17.621 1.00 94.31 91 ALA A C 1
ATOM 710 O O . ALA A 1 91 ? -6.692 4.657 16.460 1.00 94.31 91 ALA A O 1
ATOM 711 N N . ALA A 1 92 ? -6.238 6.046 18.164 1.00 92.19 92 ALA A N 1
ATOM 712 C CA . ALA A 1 92 ? -6.548 7.257 17.404 1.00 92.19 92 ALA A CA 1
ATOM 713 C C . ALA A 1 92 ? -5.479 7.530 16.330 1.00 92.19 92 ALA A C 1
ATOM 715 O O . ALA A 1 92 ? -5.797 7.726 15.160 1.00 92.19 92 ALA A O 1
ATOM 716 N N . SER A 1 93 ? -4.199 7.466 16.712 1.00 96.25 93 SER A N 1
ATOM 717 C CA . SER A 1 93 ? -3.062 7.645 15.802 1.00 96.25 93 SER A CA 1
ATOM 718 C C . SER A 1 93 ? -2.684 6.324 15.138 1.00 96.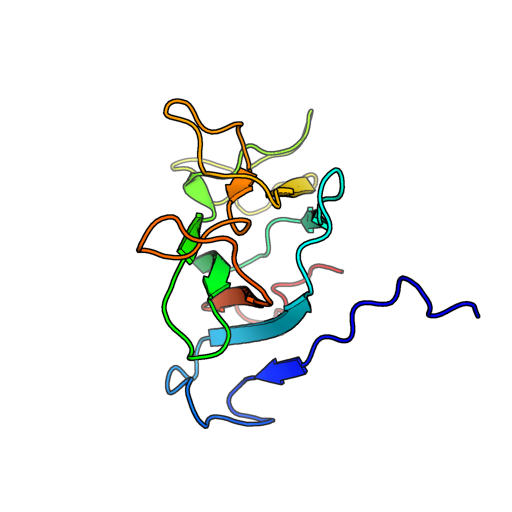25 93 SER A C 1
ATOM 720 O O . SER A 1 93 ? -2.194 5.407 15.800 1.00 96.25 93 SER A O 1
ATOM 722 N N . ARG A 1 94 ? -2.911 6.217 13.825 1.00 97.25 94 ARG A N 1
ATOM 723 C CA . ARG A 1 94 ? -2.684 4.993 13.030 1.00 97.25 94 ARG A CA 1
ATOM 724 C C . ARG A 1 94 ? -2.125 5.295 11.643 1.00 97.25 94 ARG A C 1
ATOM 726 O O . ARG A 1 94 ? -2.509 4.668 10.660 1.00 97.25 94 ARG A O 1
ATOM 733 N N . ASN A 1 95 ? -1.263 6.296 11.548 1.00 98.25 95 ASN A N 1
ATOM 734 C CA . ASN A 1 95 ? -0.711 6.714 10.270 1.00 98.25 95 ASN A CA 1
ATOM 735 C C . ASN A 1 95 ? 0.372 5.736 9.792 1.00 98.25 95 ASN A C 1
ATOM 737 O O . ASN A 1 95 ? 1.115 5.160 10.597 1.00 98.25 95 ASN A O 1
ATOM 741 N N . TYR A 1 96 ? 0.476 5.576 8.478 1.00 98.25 96 TYR A N 1
ATOM 742 C CA . TYR A 1 96 ? 1.561 4.868 7.812 1.00 98.25 96 TYR A CA 1
ATOM 743 C C . TYR A 1 96 ? 2.014 5.626 6.561 1.00 98.25 96 TYR A C 1
ATOM 745 O O . TYR A 1 96 ? 1.250 6.357 5.928 1.00 98.25 96 TYR A O 1
ATOM 753 N N . THR A 1 97 ? 3.254 5.357 6.158 1.00 98.38 97 THR A N 1
ATOM 754 C CA . THR A 1 97 ? 3.754 5.667 4.818 1.00 98.38 97 THR A CA 1
ATOM 755 C C . THR A 1 97 ? 4.255 4.372 4.171 1.00 98.38 97 THR A C 1
ATOM 757 O O . THR A 1 97 ? 5.038 3.647 4.789 1.00 98.38 97 THR A O 1
ATOM 760 N N . VAL A 1 98 ? 3.822 4.097 2.938 1.00 98.31 98 VAL A N 1
ATOM 761 C CA . VAL A 1 98 ? 4.290 3.004 2.066 1.00 98.31 98 VAL A CA 1
ATOM 762 C C . VAL A 1 98 ? 4.882 3.592 0.783 1.00 98.31 98 VAL A C 1
ATOM 764 O O . VAL A 1 98 ? 4.440 4.638 0.309 1.00 98.31 98 VAL A O 1
ATOM 767 N N . PHE A 1 99 ? 5.884 2.927 0.214 1.00 97.81 99 PHE A N 1
ATOM 768 C CA . PHE A 1 99 ? 6.539 3.336 -1.024 1.00 97.81 99 PHE A CA 1
ATOM 769 C C . PHE A 1 99 ? 6.416 2.269 -2.111 1.00 97.81 99 PHE A C 1
ATOM 771 O O . PHE A 1 99 ? 6.542 1.077 -1.833 1.00 97.81 99 PHE A O 1
ATOM 778 N N . ILE A 1 100 ? 6.235 2.717 -3.353 1.00 96.75 100 ILE A N 1
ATOM 779 C CA . ILE A 1 100 ? 6.461 1.909 -4.554 1.00 96.75 100 ILE A CA 1
ATOM 780 C C . ILE A 1 100 ? 7.732 2.438 -5.212 1.00 96.75 100 ILE A C 1
ATOM 782 O O . ILE A 1 100 ? 7.741 3.558 -5.726 1.00 96.75 100 ILE A O 1
ATOM 786 N N . GLU A 1 101 ? 8.804 1.656 -5.158 1.00 95.75 101 GLU A N 1
ATOM 787 C CA . GLU A 1 101 ? 10.090 1.999 -5.767 1.00 95.75 101 GLU A CA 1
ATOM 788 C C . GLU A 1 101 ? 10.187 1.403 -7.177 1.00 95.75 101 GLU A C 1
ATOM 790 O O . GLU A 1 101 ? 9.848 0.240 -7.417 1.00 95.75 101 GLU A O 1
ATOM 795 N N . PHE A 1 102 ? 10.697 2.195 -8.119 1.00 93.88 102 PHE A N 1
ATOM 796 C CA . PHE A 1 102 ? 10.830 1.823 -9.532 1.00 93.88 102 PHE A CA 1
ATOM 797 C C . PHE A 1 102 ? 12.219 1.284 -9.893 1.00 93.88 102 PHE A C 1
ATOM 799 O O . PHE A 1 102 ? 12.679 1.409 -11.024 1.00 93.88 102 PHE A O 1
ATOM 806 N N . GLY A 1 103 ? 12.884 0.656 -8.925 1.00 89.88 103 GLY A N 1
ATOM 807 C CA . GLY A 1 103 ? 14.117 -0.104 -9.127 1.00 89.88 103 GLY A CA 1
ATOM 808 C C . GLY A 1 103 ? 13.902 -1.613 -8.967 1.00 89.88 103 GLY A C 1
ATOM 809 O O . GLY A 1 103 ? 12.815 -2.040 -8.562 1.00 89.88 103 GLY A O 1
ATOM 810 N N . PRO A 1 104 ? 14.937 -2.426 -9.247 1.00 89.62 104 PRO A N 1
ATOM 811 C CA . PRO A 1 104 ? 14.911 -3.851 -8.939 1.00 89.62 104 PRO A CA 1
ATOM 812 C C . PRO A 1 104 ? 14.757 -4.069 -7.430 1.00 89.62 104 PRO A C 1
ATOM 814 O O . PRO A 1 104 ? 15.269 -3.290 -6.618 1.00 89.62 104 PRO A O 1
ATOM 817 N N . LYS A 1 105 ? 14.078 -5.153 -7.048 1.00 92.00 105 LYS A N 1
ATOM 818 C CA . LYS A 1 105 ? 13.951 -5.547 -5.642 1.00 92.00 105 LYS A CA 1
ATOM 819 C C . LYS A 1 105 ? 15.324 -5.976 -5.101 1.00 92.00 105 LYS A C 1
ATOM 821 O O . LYS A 1 105 ? 15.887 -6.950 -5.599 1.00 92.00 105 LYS A O 1
ATOM 826 N N . PRO A 1 106 ? 15.894 -5.282 -4.100 1.00 93.19 106 PRO A N 1
ATOM 827 C CA . PRO A 1 106 ? 17.182 -5.656 -3.533 1.00 93.19 106 PRO A CA 1
ATOM 828 C C . PRO A 1 106 ? 17.036 -6.890 -2.637 1.00 93.19 106 PRO A C 1
ATOM 830 O O . PRO A 1 106 ? 15.964 -7.154 -2.093 1.00 93.19 106 PRO A O 1
ATOM 833 N N . ALA A 1 107 ? 18.147 -7.586 -2.379 1.00 94.44 107 ALA A N 1
ATOM 834 C CA . ALA A 1 107 ? 18.183 -8.727 -1.455 1.00 94.44 107 ALA A CA 1
ATOM 835 C C . ALA A 1 107 ? 17.702 -8.379 -0.030 1.00 94.44 107 ALA A C 1
ATOM 837 O O . ALA A 1 107 ? 17.215 -9.242 0.696 1.00 94.44 107 ALA A O 1
ATOM 838 N N . LYS A 1 108 ? 17.831 -7.108 0.371 1.00 96.38 108 LYS A N 1
ATOM 839 C CA . LYS A 1 108 ? 17.305 -6.565 1.630 1.00 96.38 108 LYS A CA 1
ATOM 840 C C . LYS A 1 108 ? 16.352 -5.403 1.327 1.00 96.38 108 LYS A C 1
ATOM 842 O O . LYS A 1 108 ? 16.815 -4.269 1.189 1.00 96.38 108 LYS A O 1
ATOM 847 N N . PRO A 1 109 ? 15.043 -5.673 1.182 1.00 95.94 109 PRO A N 1
ATOM 848 C CA . PRO A 1 109 ? 14.030 -4.647 0.959 1.00 95.94 109 PRO A CA 1
ATOM 849 C C . PRO A 1 109 ? 14.023 -3.578 2.055 1.00 95.94 109 PRO A C 1
ATOM 851 O O . PRO A 1 109 ? 14.220 -3.875 3.236 1.00 95.94 109 PRO A O 1
ATOM 854 N N . LYS A 1 110 ? 13.759 -2.326 1.670 1.00 97.38 110 LYS A N 1
ATOM 855 C CA . LYS A 1 110 ? 13.493 -1.254 2.636 1.00 97.38 110 LYS A CA 1
ATOM 856 C C . LYS A 1 110 ? 12.157 -1.529 3.350 1.00 97.38 110 LYS A C 1
ATOM 858 O O . LYS A 1 110 ? 11.241 -2.068 2.726 1.00 97.38 110 LYS A O 1
ATOM 863 N N . PRO A 1 111 ? 11.997 -1.136 4.627 1.00 97.56 111 PRO A N 1
ATOM 864 C CA . PRO A 1 111 ? 10.705 -1.209 5.304 1.00 97.56 111 PRO A CA 1
ATOM 865 C C . PRO A 1 111 ? 9.613 -0.471 4.522 1.00 97.56 111 PRO A C 1
ATOM 867 O O . PRO A 1 111 ? 9.895 0.525 3.852 1.00 97.56 111 PRO A O 1
ATOM 870 N N . ASN A 1 112 ? 8.371 -0.944 4.630 1.00 98.38 112 ASN A N 1
ATOM 871 C CA . ASN A 1 112 ? 7.193 -0.342 3.998 1.00 98.38 112 ASN A CA 1
ATOM 872 C C . ASN A 1 112 ? 7.359 -0.066 2.492 1.00 98.38 112 ASN A C 1
ATOM 874 O O . ASN A 1 112 ? 6.846 0.930 1.987 1.00 98.38 112 ASN A O 1
ATOM 878 N N . THR A 1 113 ? 8.118 -0.895 1.779 1.00 98.31 113 THR A N 1
ATOM 879 C CA . THR A 1 113 ? 8.458 -0.651 0.376 1.00 98.31 113 THR A CA 1
ATOM 880 C C . THR A 1 113 ? 8.155 -1.881 -0.461 1.00 98.31 113 THR A C 1
ATOM 882 O O . THR A 1 113 ? 8.605 -2.977 -0.130 1.00 98.31 113 THR A O 1
ATOM 885 N N . ILE A 1 114 ? 7.432 -1.678 -1.559 1.00 97.19 114 ILE A N 1
ATOM 886 C CA . ILE A 1 114 ? 7.253 -2.664 -2.626 1.00 97.19 114 ILE A CA 1
ATOM 887 C C . ILE A 1 114 ? 7.978 -2.188 -3.883 1.00 97.19 114 ILE A C 1
ATOM 889 O O . ILE A 1 114 ? 8.132 -0.985 -4.109 1.00 97.19 114 ILE A O 1
ATOM 893 N N . TYR A 1 115 ? 8.451 -3.130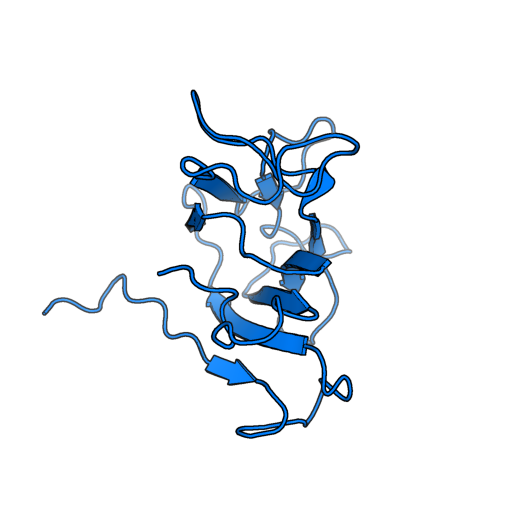 -4.688 1.00 94.69 115 TYR A N 1
ATOM 894 C CA . TYR A 1 115 ? 9.297 -2.847 -5.844 1.00 94.69 115 TYR A CA 1
ATOM 895 C C . TYR A 1 115 ? 8.560 -3.192 -7.128 1.00 94.69 115 TYR A C 1
ATOM 897 O O . TYR A 1 115 ? 7.966 -4.259 -7.243 1.00 94.69 115 TYR A O 1
ATOM 905 N N . ALA A 1 116 ? 8.585 -2.278 -8.093 1.00 93.44 116 ALA A N 1
ATOM 906 C CA . ALA A 1 116 ? 7.873 -2.454 -9.353 1.00 93.44 116 ALA A CA 1
ATOM 907 C C . ALA A 1 116 ? 8.640 -1.954 -10.583 1.00 93.44 116 ALA A C 1
ATOM 909 O O . ALA A 1 116 ? 8.038 -1.695 -11.625 1.00 93.44 116 ALA A O 1
ATOM 910 N N . GLY A 1 117 ? 9.963 -1.806 -10.459 1.00 86.50 117 GLY A N 1
ATOM 911 C CA . GLY A 1 117 ? 10.837 -1.409 -11.564 1.00 86.50 117 GLY A CA 1
ATOM 912 C C . GLY A 1 117 ? 11.155 -2.531 -12.551 1.00 86.50 117 GLY A C 1
ATOM 913 O O . GLY A 1 117 ? 11.580 -2.245 -13.666 1.00 86.50 117 GLY A O 1
ATOM 914 N N . THR A 1 118 ? 10.946 -3.794 -12.172 1.00 87.19 118 THR A N 1
ATOM 915 C CA . THR A 1 118 ? 11.294 -4.965 -12.988 1.00 87.19 118 THR A CA 1
ATOM 916 C C . THR A 1 118 ? 10.142 -5.958 -13.085 1.00 87.19 118 THR A C 1
ATOM 918 O O . THR A 1 118 ? 9.376 -6.124 -12.135 1.00 87.19 118 THR A O 1
ATOM 921 N N . SER A 1 119 ? 10.048 -6.631 -14.225 1.00 80.25 119 SER A N 1
ATOM 922 C CA . SER A 1 119 ? 9.193 -7.793 -14.458 1.00 80.25 119 SER A CA 1
ATOM 923 C C . SER A 1 119 ? 9.782 -9.058 -13.814 1.00 80.25 119 SER A C 1
ATOM 925 O O . SER A 1 119 ? 10.905 -9.053 -13.310 1.00 80.25 119 SER A O 1
ATOM 927 N N . GLU A 1 120 ? 9.020 -10.154 -13.840 1.00 76.81 120 GLU A N 1
ATOM 928 C CA . GLU A 1 120 ? 9.406 -11.468 -13.294 1.00 76.81 120 GLU A CA 1
ATOM 929 C C . GLU A 1 120 ? 10.712 -12.020 -13.900 1.00 76.81 120 GLU A C 1
ATOM 931 O O . GLU A 1 120 ? 11.497 -12.658 -13.206 1.00 76.81 120 GLU A O 1
ATOM 936 N N . ASP A 1 121 ? 10.978 -11.717 -15.173 1.00 80.19 121 ASP A N 1
ATOM 937 C CA . ASP A 1 121 ? 12.196 -12.097 -15.901 1.00 80.19 121 ASP A CA 1
ATOM 938 C C . ASP A 1 121 ? 13.394 -11.155 -15.653 1.00 80.19 121 ASP A C 1
ATOM 940 O O . ASP A 1 121 ? 14.456 -11.322 -16.251 1.00 80.19 121 ASP A O 1
ATOM 944 N N . GLY A 1 122 ? 13.237 -10.152 -14.782 1.00 80.81 122 GLY A N 1
ATOM 945 C CA . GLY A 1 122 ? 14.266 -9.160 -14.466 1.00 80.81 122 GLY A CA 1
ATOM 946 C C . GLY A 1 122 ? 14.384 -8.009 -15.470 1.00 80.81 122 GLY A C 1
ATOM 947 O O . GLY A 1 122 ? 15.169 -7.089 -15.235 1.00 80.81 122 GLY A O 1
ATOM 948 N N . SER A 1 123 ? 13.604 -8.006 -16.556 1.00 83.88 123 SER A N 1
ATOM 949 C CA . SER A 1 123 ? 13.562 -6.885 -17.502 1.00 83.88 123 SER A CA 1
ATOM 950 C C . SER A 1 123 ? 12.886 -5.650 -16.883 1.00 83.88 123 SER A C 1
ATOM 952 O O . SER A 1 123 ? 12.053 -5.796 -15.984 1.00 83.88 123 SER A O 1
ATOM 954 N N . PRO A 1 124 ? 13.207 -4.416 -17.321 1.00 86.25 124 PRO A N 1
ATOM 955 C CA . PRO A 1 124 ? 12.500 -3.221 -16.867 1.00 86.25 124 PRO A CA 1
ATOM 956 C C . PRO A 1 124 ? 10.992 -3.312 -17.124 1.00 86.25 124 PRO A C 1
ATOM 958 O O . PRO A 1 124 ? 10.558 -3.679 -18.216 1.00 86.25 124 PRO A O 1
ATOM 961 N N . SER A 1 125 ? 10.186 -2.942 -16.131 1.00 85.75 125 SER A N 1
ATOM 962 C CA . SER A 1 125 ? 8.732 -2.884 -16.288 1.00 85.75 125 SER A CA 1
ATOM 963 C C . SER A 1 125 ? 8.341 -1.597 -17.032 1.00 85.75 125 SER A C 1
ATOM 965 O O . SER A 1 125 ? 8.622 -0.509 -16.527 1.00 85.75 125 SER A O 1
ATOM 967 N N . PRO A 1 126 ? 7.701 -1.664 -18.217 1.00 87.06 126 PRO A N 1
ATOM 968 C CA . PRO A 1 126 ? 7.377 -0.468 -19.003 1.00 87.06 126 PRO A CA 1
ATOM 969 C C . PRO A 1 126 ? 6.213 0.337 -18.407 1.00 87.06 126 PRO A C 1
ATOM 971 O O . PRO A 1 126 ? 6.116 1.545 -18.605 1.00 87.06 126 PRO A O 1
ATOM 974 N N . ALA A 1 127 ? 5.316 -0.336 -17.688 1.00 91.19 127 ALA A N 1
ATOM 975 C CA . ALA A 1 127 ? 4.176 0.234 -16.988 1.00 91.19 127 ALA A CA 1
ATOM 976 C C . ALA A 1 127 ? 3.644 -0.790 -15.978 1.00 91.19 127 ALA A C 1
ATOM 978 O O . ALA A 1 127 ? 3.905 -1.991 -16.085 1.00 91.19 127 ALA A O 1
ATOM 979 N N . GLY A 1 128 ? 2.861 -0.330 -15.011 1.00 91.69 128 GLY A N 1
ATOM 980 C CA . GLY A 1 128 ? 2.234 -1.214 -14.043 1.00 91.69 128 GLY A CA 1
ATOM 981 C C . GLY A 1 128 ? 0.933 -0.670 -13.489 1.00 91.69 128 GLY A C 1
ATOM 982 O O . GLY A 1 128 ? 0.502 0.445 -13.784 1.00 91.69 128 GLY A O 1
ATOM 983 N N . ILE A 1 129 ? 0.301 -1.510 -12.685 1.00 92.19 129 ILE A N 1
ATOM 984 C CA . ILE A 1 129 ? -0.970 -1.244 -12.033 1.00 92.19 129 ILE A CA 1
ATOM 985 C C . ILE A 1 129 ? -0.753 -1.465 -10.544 1.00 92.19 129 ILE A C 1
ATOM 987 O O . ILE A 1 129 ? -0.306 -2.538 -10.139 1.00 92.19 129 ILE A O 1
ATOM 991 N N . PHE A 1 130 ? -1.070 -0.478 -9.714 1.00 93.25 130 PHE A N 1
ATOM 992 C CA . PHE A 1 130 ? -1.097 -0.679 -8.271 1.00 93.25 130 PHE A CA 1
ATOM 993 C C . PHE A 1 130 ? -2.532 -0.877 -7.795 1.00 93.25 130 PHE A C 1
ATOM 995 O O . PHE A 1 130 ? -3.479 -0.360 -8.387 1.00 93.25 130 PHE A O 1
ATOM 1002 N N . TRP A 1 131 ? -2.682 -1.641 -6.725 1.00 93.12 131 TRP A N 1
ATOM 1003 C CA . TRP A 1 131 ? -3.948 -1.954 -6.089 1.00 93.12 131 TRP A CA 1
ATOM 1004 C C . TRP A 1 131 ? -3.833 -1.673 -4.598 1.00 93.12 131 TRP A C 1
ATOM 1006 O O . TRP A 1 131 ? -2.909 -2.159 -3.950 1.00 93.12 131 TRP A O 1
ATOM 1016 N N . TYR A 1 132 ? -4.792 -0.931 -4.061 1.00 94.75 132 TYR A N 1
ATOM 1017 C CA . TYR A 1 132 ? -5.093 -0.863 -2.639 1.00 94.75 132 TYR A CA 1
ATOM 1018 C C . TYR A 1 132 ? -6.333 -1.708 -2.375 1.00 94.75 132 TYR A C 1
ATOM 1020 O O . TYR A 1 132 ? -7.350 -1.549 -3.054 1.00 94.75 132 TYR A O 1
ATOM 1028 N N . ARG A 1 133 ? -6.238 -2.628 -1.418 1.00 93.38 133 ARG A N 1
ATOM 1029 C CA . ARG A 1 133 ? -7.314 -3.558 -1.075 1.00 93.38 133 ARG A CA 1
ATOM 1030 C C . ARG A 1 133 ? -7.717 -3.365 0.373 1.00 93.38 133 ARG A C 1
ATOM 1032 O O . ARG A 1 133 ? -6.842 -3.316 1.233 1.00 93.38 133 ARG A O 1
ATOM 1039 N N . VAL A 1 134 ? -9.019 -3.330 0.634 1.00 93.38 134 VAL A N 1
ATOM 1040 C CA . VAL A 1 134 ? -9.598 -3.322 1.982 1.00 93.38 134 VAL A CA 1
ATOM 1041 C C . VAL A 1 134 ? -10.671 -4.396 2.049 1.00 93.38 134 VAL A C 1
ATOM 1043 O O . VAL A 1 134 ? -11.584 -4.405 1.228 1.00 93.38 134 VAL A O 1
ATOM 1046 N N . TYR A 1 135 ? -10.566 -5.293 3.024 1.00 91.31 135 TYR A N 1
ATOM 1047 C CA . TYR A 1 135 ? -11.505 -6.395 3.218 1.00 91.31 135 TYR A CA 1
ATOM 1048 C C . TYR A 1 135 ? -12.224 -6.255 4.552 1.00 91.31 135 TYR A C 1
ATOM 1050 O O . TYR A 1 135 ? -11.588 -6.101 5.599 1.00 91.31 135 TYR A O 1
ATOM 1058 N N . VAL A 1 136 ? -13.548 -6.385 4.501 1.00 90.69 136 VAL A N 1
ATOM 1059 C CA . VAL A 1 136 ? -14.468 -6.363 5.641 1.00 90.69 136 VAL A CA 1
ATOM 1060 C C . VAL A 1 136 ? -14.199 -5.152 6.549 1.00 90.69 136 VAL A C 1
ATOM 1062 O O . VAL A 1 136 ? -13.619 -5.313 7.629 1.00 90.69 136 VAL A O 1
ATOM 1065 N N . PRO A 1 137 ? -14.567 -3.927 6.124 1.00 89.62 137 PRO A N 1
ATOM 1066 C CA . PRO A 1 137 ? -14.621 -2.784 7.029 1.00 89.62 137 PRO A CA 1
ATOM 1067 C C . PRO A 1 137 ? -15.483 -3.086 8.266 1.00 89.62 137 PRO A C 1
ATOM 1069 O O . PRO A 1 137 ? -16.427 -3.877 8.189 1.00 89.62 137 PRO A O 1
ATOM 1072 N N . ASP A 1 138 ? -15.172 -2.462 9.405 1.00 87.88 138 ASP A N 1
ATOM 1073 C CA . ASP A 1 138 ? -15.972 -2.599 10.627 1.00 87.88 138 ASP A CA 1
ATOM 1074 C C . ASP A 1 138 ? -17.442 -2.212 10.350 1.00 87.88 138 ASP A C 1
ATOM 1076 O O . ASP A 1 138 ? -17.732 -1.276 9.599 1.00 87.88 138 ASP A O 1
ATOM 1080 N N . ALA A 1 139 ? -18.385 -2.928 10.971 1.00 84.44 139 ALA A N 1
ATOM 1081 C CA . ALA A 1 139 ? -19.813 -2.692 10.771 1.00 84.44 139 ALA A CA 1
ATOM 1082 C C . ALA A 1 139 ? -20.197 -1.230 11.073 1.00 84.44 139 ALA A C 1
ATOM 1084 O O . ALA A 1 139 ? -19.803 -0.670 12.096 1.00 84.44 139 ALA A O 1
ATOM 1085 N N . GLY A 1 140 ? -20.980 -0.621 10.177 1.00 81.50 140 GLY A N 1
ATOM 1086 C CA . GLY A 1 140 ? -21.367 0.792 10.262 1.00 81.50 140 GLY A CA 1
ATOM 1087 C C . GLY A 1 140 ? -20.307 1.782 9.758 1.00 81.50 140 GLY A C 1
ATOM 1088 O O . GLY A 1 140 ? -20.580 2.979 9.731 1.00 81.50 140 GLY A O 1
ATOM 1089 N N . GLY A 1 141 ? -19.125 1.309 9.350 1.00 79.50 141 GLY A N 1
ATOM 1090 C CA . GLY A 1 141 ? -18.108 2.120 8.689 1.00 79.50 141 GLY A CA 1
ATOM 1091 C C . GLY A 1 141 ? -18.329 2.279 7.185 1.00 79.50 141 GLY A C 1
ATOM 1092 O O . GLY A 1 141 ? -19.104 1.552 6.559 1.00 79.50 141 GLY A O 1
ATOM 1093 N N . ASP A 1 142 ? -17.625 3.242 6.592 1.00 85.75 142 ASP A N 1
ATOM 1094 C CA . ASP A 1 142 ? -17.596 3.403 5.144 1.00 85.75 142 ASP A CA 1
ATOM 1095 C C . ASP A 1 142 ? -16.741 2.320 4.455 1.00 85.75 142 ASP A C 1
ATOM 1097 O O . ASP A 1 142 ? -16.012 1.543 5.075 1.00 85.75 142 ASP A O 1
ATOM 1101 N N . ARG A 1 143 ? -16.801 2.294 3.121 1.00 81.88 143 ARG A N 1
ATOM 1102 C CA . ARG A 1 143 ? -16.045 1.348 2.284 1.00 81.88 143 ARG A CA 1
ATOM 1103 C C . ARG A 1 143 ? -14.524 1.463 2.439 1.00 81.88 143 ARG A C 1
ATOM 1105 O O . ARG A 1 143 ? -13.823 0.517 2.099 1.00 81.88 143 ARG A O 1
ATOM 1112 N N . LYS A 1 144 ? -14.016 2.598 2.925 1.00 82.19 144 LYS A N 1
ATOM 1113 C CA . LYS A 1 144 ? -12.589 2.837 3.175 1.00 82.19 144 LYS A CA 1
ATOM 1114 C C . LYS A 1 144 ? -12.162 2.345 4.558 1.00 82.19 144 LYS A C 1
ATOM 1116 O O . LYS A 1 144 ? -10.969 2.281 4.815 1.00 82.19 144 LYS A O 1
ATOM 1121 N N . GLY A 1 145 ? -13.093 1.979 5.440 1.00 84.56 145 GLY A N 1
ATOM 1122 C CA . GLY A 1 145 ? -12.798 1.679 6.840 1.00 84.56 145 GLY A CA 1
ATOM 1123 C C . GLY A 1 145 ? -12.609 2.943 7.679 1.00 84.56 145 GLY A C 1
ATOM 1124 O O . GLY A 1 145 ? -11.773 2.955 8.583 1.00 84.56 145 GLY A O 1
ATOM 1125 N N . ASN A 1 146 ? -13.383 3.993 7.384 1.00 86.69 146 ASN A N 1
ATOM 1126 C CA . ASN A 1 146 ? -13.422 5.282 8.084 1.00 86.69 146 ASN A CA 1
ATOM 1127 C C . ASN A 1 146 ? -12.086 6.040 8.073 1.00 86.69 146 ASN A C 1
ATOM 1129 O O . ASN A 1 146 ? -11.688 6.624 9.082 1.00 86.69 146 ASN A O 1
ATOM 1133 N N . VAL A 1 147 ? -11.391 6.022 6.936 1.00 86.25 147 VAL A N 1
ATOM 1134 C CA . VAL A 1 147 ? -10.149 6.781 6.718 1.00 86.25 147 VAL A CA 1
ATOM 1135 C C . VAL A 1 147 ? -10.303 7.740 5.528 1.00 86.25 147 VAL A C 1
ATOM 1137 O O . VAL A 1 147 ? -11.182 7.511 4.685 1.00 86.25 147 VAL A O 1
ATOM 1140 N N . PRO A 1 148 ? -9.505 8.830 5.475 1.00 77.56 148 PRO A N 1
ATOM 1141 C CA . PRO A 1 148 ? -9.561 9.823 4.401 1.00 77.56 148 PRO A CA 1
ATOM 1142 C C . PRO A 1 148 ? -9.515 9.221 2.995 1.00 77.56 148 PRO A C 1
ATOM 1144 O O . PRO A 1 148 ? -8.727 8.281 2.761 1.00 77.56 148 PRO A O 1
#

Mean predicted aligned error: 5.86 Å

pLDDT: mean 87.05, std 13.22, range [36.94, 98.69]